Protein 1QJ8 (pdb70)

B-factor: mean 44.27, std 19.16, range [16.82, 139.92]

Solvent-accessible surface area: 8512 Å² total; per-residue (Å²): 68,31,25,2,50,3,21,24,99,0,36,0,53,10,110,62,209,58,91,97,12,29,21,84,1,63,3,123,5,113,10,89,109,124,41,69,104,12,96,2,23,6,63,0,39,0,58,76,57,175,95,45,132,77,22,46,72,51,58,24,27,3,72,0,97,5,55,16,83,0,107,33,90,57,126,145,8,0,78,11,29,10,89,20,76,0,49,16,75,82,41,37,22,100,149,102,110,138,142,82,79,82,67,62,148,15,122,0,110,11,59,12,74,1,59,6,77,140,146,83,40,0,59,0,97,14,117,4,34,0,149,13,186,89,44,26,10,9,0,114,4,38,6,92,12,144,42,154

Radius of gyration: 17.56 Å; Cα contacts (8 Å, |Δi|>4): 455; chains: 1; bounding box: 35×24×59 Å

Foldseek 3Di:
DKKWKKKFKKWKDKPDPPDIWIDMKIKIWDDDPPFQKTKMKMWTKTKDKDADPQRKIKIKMKIDTWMFMKGHPDQFKIKTKIKDKMKMWIWIARPPGRIDIDMFMWIKMKMWMWTCPDNFKIWIWMKMWTQGPHMIMIMTHIIMTTMD

Secondary structure (DSSP, 8-state):
-EEEEEEEEEEEEETTTEEEEEEEEEEEEEE-TT-SEEEEEEEEEEEEEEE-TTS-EEEEEEEEEEEEEEEEEETTEEEEEEEEEEEEEEEEEETTTEEEEEEEEEEEEEEEEEE-SSTTEEEEEEEEEEEETTEEEEEEEEEEEEE-

Sequence (148 aa):
ATSTVTGGYAQSDAQGQMNKMGGFNLKYRYEEDNSPLGVIGSFTYTEKSRTASSGDYNKNQYYGITAGPAYRINDWASIYGVVGVGYGKFQTTEYPTYKNDTSDYGFSYGAGLQFNPMENVALDFSYEQSRIRSVDVGTWIAGVGYRF

Nearest PDB structures (foldseek):
  1qj9-assembly1_A  TM=9.992E-01  e=1.313E-27  Esch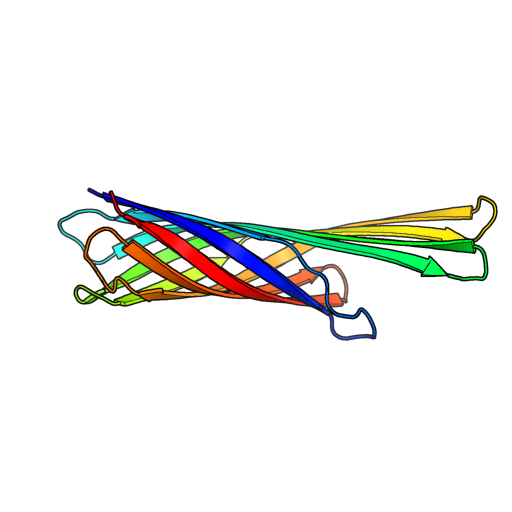erichia coli
  3qrc-assembly1_A  TM=9.437E-01  e=7.364E-17  Yersinia pestis
  3qrc-assembly2_B  TM=9.379E-01  e=1.549E-16  Yersinia pestis
  1bxw-assembly1_A  TM=6.746E-01  e=3.856E-08  Escherichia coli BL21(DE3)
  1p4t-assembly1_A  TM=6.373E-01  e=2.347E-07  Neisseria meningitidis

Structure (mmCIF, N/CA/C/O backbone):
data_1QJ8
#
_entry.id   1QJ8
#
_cell.length_a   82.400
_cell.length_b   82.400
_cell.length_c   206.300
_cell.angle_alpha   90.00
_cell.angle_beta   90.00
_cell.angle_gamma   120.00
#
_symmetry.space_group_name_H-M   'H 3 2'
#
loop_
_entity.id
_entity.type
_entity.pdbx_description
1 polymer 'OUTER MEMBRANE PROTEIN X'
2 non-polymer (HYDROXYETHYLOXY)TRI(ETHYLOXY)OCTANE
3 non-polymer 'PLATINUM(II) DI-CHLORIDE'
4 water water
#
loop_
_atom_site.group_PDB
_atom_site.id
_atom_site.type_symbol
_atom_site.label_atom_id
_atom_site.label_alt_id
_atom_site.label_comp_id
_atom_site.label_asym_id
_atom_site.label_entity_id
_atom_site.label_seq_id
_atom_site.pdbx_PDB_ins_code
_atom_site.Cartn_x
_atom_site.Cartn_y
_atom_site.Cartn_z
_atom_site.occupancy
_atom_site.B_iso_or_equiv
_atom_site.auth_seq_id
_atom_site.auth_comp_id
_atom_site.auth_asym_id
_atom_site.auth_atom_id
_atom_site.pdbx_PDB_model_num
ATOM 1 N N . ALA A 1 1 ? 38.169 18.536 27.464 1.00 32.50 1 ALA A N 1
ATOM 2 C CA . ALA A 1 1 ? 39.067 18.593 28.635 1.00 31.12 1 ALA A CA 1
ATOM 3 C C . ALA A 1 1 ? 38.847 17.427 29.585 1.00 35.33 1 ALA A C 1
ATOM 4 O O . ALA A 1 1 ? 37.721 16.929 29.737 1.00 31.94 1 ALA A O 1
ATOM 6 N N . THR A 1 2 ? 39.951 16.948 30.213 1.00 26.22 2 THR A N 1
ATOM 7 C CA . THR A 1 2 ? 39.863 15.823 31.132 1.00 28.91 2 THR A CA 1
ATOM 8 C C . THR A 1 2 ? 40.739 16.137 32.327 1.00 33.25 2 THR A C 1
ATOM 9 O O . THR A 1 2 ? 41.698 16.932 32.233 1.00 31.04 2 THR A O 1
ATOM 13 N N . SER A 1 3 ? 40.509 15.399 33.386 1.00 25.65 3 SER A N 1
ATOM 14 C CA . SER A 1 3 ? 41.281 15.492 34.570 1.00 29.98 3 SER A CA 1
ATOM 15 C C . SER A 1 3 ? 41.719 14.066 35.010 1.00 28.22 3 SER A C 1
ATOM 16 O O . SER A 1 3 ? 40.967 13.099 34.856 1.00 30.82 3 SER A O 1
ATOM 21 N N . THR A 1 4 ? 42.882 14.068 35.619 1.00 26.94 4 THR A N 1
ATOM 22 C CA . THR A 1 4 ? 43.398 12.803 36.161 1.00 27.88 4 THR A CA 1
ATOM 23 C C . THR A 1 4 ? 43.776 13.026 37.588 1.00 25.86 4 THR A C 1
ATOM 24 O O . THR A 1 4 ? 44.605 13.870 37.957 1.00 27.43 4 THR A O 1
ATOM 28 N N . VAL A 1 5 ? 43.131 12.206 38.427 1.00 24.31 5 VAL A N 1
ATOM 29 C CA . VAL A 1 5 ? 43.367 12.241 39.819 1.00 26.00 5 VAL A CA 1
ATOM 30 C C . VAL A 1 5 ? 44.023 10.915 40.292 1.00 28.72 5 VAL A C 1
ATOM 31 O O . VAL A 1 5 ? 43.465 9.843 40.093 1.00 30.06 5 VAL A O 1
ATOM 35 N N . THR A 1 6 ? 45.230 11.028 40.865 1.00 26.73 6 THR A N 1
ATOM 36 C CA . THR A 1 6 ? 45.930 9.784 41.284 1.00 27.74 6 THR A CA 1
ATOM 37 C C . THR A 1 6 ? 46.303 9.947 42.730 1.00 29.34 6 THR A C 1
ATOM 38 O O . THR A 1 6 ? 46.602 11.018 43.287 1.00 32.17 6 THR A O 1
ATOM 42 N N . GLY A 1 7 ? 46.541 8.787 43.382 1.00 32.10 7 GLY A N 1
ATOM 43 C CA . GLY A 1 7 ? 47.003 8.748 44.728 1.00 30.19 7 GLY A CA 1
ATOM 44 C C . GLY A 1 7 ? 47.717 7.401 45.019 1.00 29.70 7 GLY A C 1
ATOM 45 O O . GLY A 1 7 ? 47.415 6.391 44.406 1.00 27.43 7 GLY A O 1
ATOM 46 N N . GLY A 1 8 ? 48.648 7.488 45.924 1.00 34.08 8 GLY A N 1
ATOM 47 C CA . GLY A 1 8 ? 49.400 6.262 46.294 1.00 36.23 8 GLY A CA 1
ATOM 48 C C . GLY A 1 8 ? 50.382 6.544 47.388 1.00 32.35 8 GLY A C 1
ATOM 49 O O . GLY A 1 8 ? 50.528 7.550 48.082 1.00 33.37 8 GLY A O 1
ATOM 50 N N . TYR A 1 9 ? 51.147 5.469 47.664 1.00 34.82 9 TYR A N 1
ATOM 51 C CA . TYR A 1 9 ? 52.194 5.449 48.669 1.00 34.60 9 TYR A CA 1
ATOM 52 C C . TYR A 1 9 ? 53.370 6.324 48.260 1.00 34.22 9 TYR A C 1
ATOM 53 O O . TYR A 1 9 ? 53.727 6.489 47.138 1.00 31.58 9 TYR A O 1
ATOM 62 N N . ALA A 1 10 ? 53.924 7.070 49.192 1.00 30.45 10 ALA A N 1
ATOM 63 C CA . ALA A 1 10 ? 55.117 7.859 49.059 1.00 30.72 10 ALA A CA 1
ATOM 64 C C . ALA A 1 10 ? 56.119 7.424 50.131 1.00 36.97 10 ALA A C 1
ATOM 65 O O . ALA A 1 10 ? 55.661 7.113 51.265 1.00 36.49 10 ALA A O 1
ATOM 67 N N . GLN A 1 11 ? 57.394 7.438 49.813 1.00 32.37 11 GLN A N 1
ATOM 68 C CA . GLN A 1 11 ? 58.411 7.071 50.811 1.00 31.31 11 GLN A CA 1
ATOM 69 C C . GLN A 1 11 ? 59.663 7.931 50.636 1.00 34.02 11 GLN A C 1
ATOM 70 O O . GLN A 1 11 ? 60.263 8.097 49.547 1.00 32.52 11 GLN A O 1
ATOM 76 N N . SER A 1 12 ? 60.022 8.602 51.701 1.00 31.63 12 SER A N 1
ATOM 77 C CA . SER A 1 12 ? 61.094 9.543 51.796 1.00 34.83 12 SER A CA 1
ATOM 78 C C . SER A 1 12 ? 62.314 8.906 52.532 1.00 46.68 12 SER A C 1
ATOM 79 O O . SER A 1 12 ? 62.177 8.018 53.390 1.00 41.44 12 SER A O 1
ATOM 82 N N . ASP A 1 13 ? 63.432 9.493 52.102 1.00 48.86 13 ASP A N 1
ATOM 83 C CA . ASP A 1 13 ? 64.724 9.128 52.668 1.00 56.56 13 ASP A CA 1
ATOM 84 C C . ASP A 1 13 ? 65.607 10.383 52.624 1.00 56.21 13 ASP A C 1
ATOM 85 O O . ASP A 1 13 ? 65.584 11.139 51.660 1.00 50.37 13 ASP A O 1
ATOM 90 N N . ALA A 1 14 ? 66.249 10.715 53.743 1.00 59.49 14 ALA A N 1
ATOM 91 C CA . ALA A 1 14 ? 67.109 11.925 53.682 1.00 61.97 14 ALA A CA 1
ATOM 92 C C . ALA A 1 14 ? 68.574 11.513 53.763 1.00 69.34 14 ALA A C 1
ATOM 93 O O . ALA A 1 14 ? 68.874 10.474 54.381 1.00 65.13 14 ALA A O 1
ATOM 95 N N . GLN A 1 15 ? 69.482 12.297 53.161 1.00 77.31 15 GLN A N 1
ATOM 96 C CA . GLN A 1 15 ? 70.912 11.920 53.362 1.00 86.74 15 GLN A CA 1
ATOM 97 C C . GLN A 1 15 ? 71.092 12.005 54.872 1.00 90.05 15 GLN A C 1
ATOM 98 O O . GLN A 1 15 ? 70.206 12.582 55.549 1.00 94.16 15 GLN A O 1
ATOM 104 N N . GLY A 1 16 ? 72.155 11.463 55.450 1.00 92.01 16 GLY A N 1
ATOM 105 C CA . GLY A 1 16 ? 72.250 11.563 56.934 1.00 97.09 16 GLY A CA 1
ATOM 106 C C . GLY A 1 16 ? 71.277 10.492 57.463 1.00 98.70 16 GLY A C 1
ATOM 107 O O . GLY A 1 16 ? 70.197 10.290 56.886 1.00 102.11 16 GLY A O 1
ATOM 108 N N . GLN A 1 17 ? 71.634 9.762 58.509 1.00 99.50 17 GLN A N 1
ATOM 109 C CA . GLN A 1 17 ? 70.788 8.692 59.014 1.00 96.91 17 GLN A CA 1
ATOM 110 C C . GLN A 1 17 ? 69.398 9.098 59.494 1.00 96.11 17 GLN A C 1
ATOM 111 O O . GLN A 1 17 ? 69.132 9.322 60.667 1.00 98.45 17 GLN A O 1
ATOM 117 N N . MET A 1 18 ? 68.467 9.161 58.570 1.00 92.10 18 MET A N 1
ATOM 118 C CA . MET A 1 18 ? 67.053 9.496 58.792 1.00 85.67 18 MET A CA 1
ATOM 119 C C . MET A 1 18 ? 66.291 8.484 57.926 1.00 87.78 18 MET A C 1
ATOM 120 O O . MET A 1 18 ? 66.010 8.711 56.750 1.00 91.49 18 MET A O 1
ATOM 125 N N . ASN A 1 19 ? 66.181 7.263 58.484 1.00 86.11 19 ASN A N 1
ATOM 126 C CA . ASN A 1 19 ? 65.649 6.138 57.717 1.00 81.10 19 ASN A CA 1
ATOM 127 C C . ASN A 1 19 ? 64.367 6.460 56.965 1.00 73.59 19 ASN A C 1
ATOM 128 O O . ASN A 1 19 ? 63.750 7.524 57.041 1.00 77.69 19 ASN A O 1
ATOM 133 N N . LYS A 1 20 ? 63.914 5.500 56.182 1.00 65.78 20 LYS A N 1
ATOM 134 C CA . LYS A 1 20 ? 62.709 5.543 55.382 1.00 58.80 20 LYS A CA 1
ATOM 135 C C . LYS A 1 20 ? 61.567 6.126 56.226 1.00 58.75 20 LYS A C 1
ATOM 136 O O . LYS A 1 20 ? 61.477 5.897 57.423 1.00 54.92 20 LYS A O 1
ATOM 142 N N . MET A 1 21 ? 60.729 6.882 55.571 1.00 49.30 21 MET A N 1
ATOM 143 C CA . MET A 1 21 ? 59.571 7.577 56.152 1.00 41.74 21 MET A CA 1
ATOM 144 C C . MET A 1 21 ? 58.420 7.518 55.170 1.00 44.13 21 MET A C 1
ATOM 145 O O . MET A 1 21 ? 58.526 7.963 54.032 1.00 42.07 21 MET A O 1
ATOM 150 N N . GLY A 1 22 ? 57.355 6.838 55.569 1.00 38.61 22 GLY A N 1
ATOM 151 C CA . GLY A 1 22 ? 56.231 6.539 54.712 1.00 38.42 22 GLY A CA 1
ATOM 152 C C . GLY A 1 22 ? 55.118 7.556 54.729 1.00 41.86 22 GLY A C 1
ATOM 153 O O . GLY A 1 22 ? 54.907 8.298 55.692 1.00 36.23 22 GLY A O 1
ATOM 154 N N . GLY A 1 23 ? 54.365 7.581 53.624 1.00 35.13 23 GLY A N 1
ATOM 155 C CA . GLY A 1 23 ? 53.273 8.551 53.548 1.00 36.82 23 GLY A CA 1
ATOM 156 C C . GLY A 1 23 ? 52.411 8.283 52.318 1.00 34.95 23 GLY A C 1
ATOM 157 O O . GLY A 1 23 ? 52.208 7.141 51.913 1.00 34.01 23 GLY A O 1
ATOM 158 N N . PHE A 1 24 ? 52.049 9.441 51.684 1.00 33.60 24 PHE A N 1
ATOM 159 C CA . PHE A 1 24 ? 51.181 9.319 50.566 1.00 30.81 24 PHE A CA 1
ATOM 160 C C . PHE A 1 24 ? 51.442 10.558 49.643 1.00 26.94 24 PHE A C 1
ATOM 161 O O . PHE A 1 24 ? 52.109 11.515 50.001 1.00 28.87 24 PHE A O 1
ATOM 169 N N . ASN A 1 25 ? 50.908 10.460 48.470 1.00 26.44 25 ASN A N 1
ATOM 170 C CA . ASN A 1 25 ? 50.992 11.529 47.490 1.00 30.37 25 ASN A CA 1
ATOM 171 C C . ASN A 1 25 ? 49.647 11.570 46.777 1.00 28.06 25 ASN A C 1
ATOM 172 O O . ASN A 1 25 ? 48.968 10.525 46.547 1.00 30.94 25 ASN A O 1
ATOM 177 N N . LEU A 1 26 ? 49.187 12.729 46.341 1.00 30.17 26 LEU A N 1
ATOM 178 C CA . LEU A 1 26 ? 47.977 12.910 45.525 1.00 27.64 26 LEU A CA 1
ATOM 179 C C . LEU A 1 26 ? 48.391 13.872 44.356 1.00 25.46 26 LEU A C 1
ATOM 180 O O . LEU A 1 26 ? 49.114 14.846 44.739 1.00 26.09 26 LEU A O 1
ATOM 185 N N . LYS A 1 27 ? 47.949 13.663 43.211 1.00 25.95 27 LYS A N 1
ATOM 186 C CA . LYS A 1 27 ? 48.202 14.584 42.113 1.00 28.27 27 LYS A CA 1
ATOM 187 C C . LYS A 1 27 ? 46.856 14.769 41.426 1.00 23.64 27 LYS A C 1
ATOM 188 O O . LYS A 1 27 ? 45.984 13.898 41.261 1.00 26.65 27 LYS A O 1
ATOM 194 N N . TYR A 1 28 ? 46.698 16.014 40.969 1.00 25.26 28 TYR A N 1
ATOM 195 C CA . TYR A 1 28 ? 45.574 16.432 40.120 1.00 23.61 28 TYR A CA 1
ATOM 196 C C . TYR A 1 28 ? 46.170 17.027 38.865 1.00 23.77 28 TYR A C 1
ATOM 197 O O . TYR A 1 28 ? 46.921 18.014 38.848 1.00 26.91 28 TYR A O 1
ATOM 214 N N . ARG A 1 29 ? 45.787 16.375 37.750 1.00 21.48 29 ARG A N 1
ATOM 215 C CA . ARG A 1 29 ? 46.312 16.788 36.452 1.00 21.89 29 ARG A CA 1
ATOM 216 C C . ARG A 1 29 ? 45.112 17.239 35.635 1.00 26.38 29 ARG A C 1
ATOM 217 O O . ARG A 1 29 ? 44.015 16.624 35.623 1.00 30.12 29 ARG A O 1
ATOM 225 N N . TYR A 1 30 ? 45.335 18.206 34.775 1.00 26.28 30 TYR A N 1
ATOM 226 C CA . TYR A 1 30 ? 44.361 18.696 33.815 1.00 27.37 30 TYR A CA 1
ATOM 227 C C . TYR A 1 30 ? 44.903 18.731 32.393 1.00 28.47 30 TYR A C 1
ATOM 228 O O . TYR A 1 30 ? 46.042 19.097 32.215 1.00 26.93 30 TYR A O 1
ATOM 237 N N . GLU A 1 31 ? 44.067 18.282 31.450 1.00 23.48 31 GLU A N 1
ATOM 238 C CA . GLU A 1 31 ? 44.485 18.301 30.072 1.00 22.46 31 GLU A CA 1
ATOM 239 C C . GLU A 1 31 ? 43.396 18.925 29.226 1.00 27.40 31 GLU A C 1
ATOM 240 O O . GLU A 1 31 ? 42.179 18.823 29.590 1.00 29.33 31 GLU A O 1
ATOM 246 N N . GLU A 1 32 ? 43.746 19.465 28.092 1.00 27.09 32 GLU A N 1
ATOM 247 C CA . GLU A 1 32 ? 42.768 19.935 27.142 1.00 32.01 32 GLU A CA 1
ATOM 248 C C . GLU A 1 32 ? 42.680 18.814 26.096 1.00 37.64 32 GLU A C 1
ATOM 249 O O . GLU A 1 32 ? 43.683 18.078 25.947 1.00 29.40 32 GLU A O 1
ATOM 255 N N . ASP A 1 33 ? 41.560 18.697 25.381 1.00 33.72 33 ASP A N 1
ATOM 256 C CA . ASP A 1 33 ? 41.443 17.607 24.397 1.00 34.63 33 ASP A CA 1
ATOM 257 C C . ASP A 1 33 ? 42.293 17.825 23.184 1.00 38.70 33 ASP A C 1
ATOM 258 O O . ASP A 1 33 ? 42.627 16.875 22.495 1.00 38.94 33 ASP A O 1
ATOM 263 N N . ASN A 1 34 ? 42.583 19.140 22.920 1.00 37.47 34 ASN A N 1
ATOM 264 C CA . ASN A 1 34 ? 43.387 19.452 21.781 1.00 36.46 34 ASN A CA 1
ATOM 265 C C . ASN A 1 34 ? 44.709 20.144 21.983 1.00 39.31 34 ASN A C 1
ATOM 266 O O . ASN A 1 34 ? 45.095 21.029 21.210 1.00 40.14 34 ASN A O 1
ATOM 271 N N . SER A 1 35 ? 45.482 19.707 22.970 1.00 31.88 35 SER A N 1
ATOM 272 C CA . SER A 1 35 ? 46.894 20.123 23.086 1.00 31.91 35 SER A CA 1
ATOM 273 C C . SER A 1 35 ? 47.568 19.036 23.943 1.00 28.78 35 SER A C 1
ATOM 274 O O . SER A 1 35 ? 46.881 18.575 24.865 1.00 27.47 35 SER A O 1
ATOM 277 N N . PRO A 1 36 ? 48.826 18.710 23.723 1.00 29.76 36 PRO A N 1
ATOM 278 C CA . PRO A 1 36 ? 49.543 17.716 24.520 1.00 31.11 36 PRO A CA 1
ATOM 279 C C . PRO A 1 36 ? 50.002 18.342 25.817 1.00 30.70 36 PRO A C 1
ATOM 280 O O . PRO A 1 36 ? 50.517 17.653 26.720 1.00 27.64 36 PRO A O 1
ATOM 284 N N . LEU A 1 37 ? 49.922 19.689 25.955 1.00 25.68 37 LEU A N 1
ATOM 285 C CA . LEU A 1 37 ? 50.429 20.355 27.133 1.00 24.92 37 LEU A CA 1
ATOM 286 C C . LEU A 1 37 ? 49.313 20.656 28.163 1.00 29.13 37 LEU A C 1
ATOM 287 O O . LEU A 1 37 ? 48.257 21.184 27.825 1.00 25.77 37 LEU A O 1
ATOM 292 N N . GLY A 1 38 ? 49.589 20.272 29.394 1.00 26.74 38 GLY A N 1
ATOM 293 C CA . GLY A 1 38 ? 48.643 20.493 30.464 1.00 24.60 38 GLY A CA 1
ATOM 294 C C . GLY A 1 38 ? 49.408 20.819 31.719 1.00 23.92 38 GLY A C 1
ATOM 295 O O . GLY A 1 38 ? 50.581 21.200 31.706 1.00 24.26 38 GLY A O 1
ATOM 296 N N . VAL A 1 39 ? 48.682 20.682 32.796 1.00 22.50 39 VAL A N 1
ATOM 297 C CA . VAL A 1 39 ? 49.262 21.037 34.122 1.00 23.06 39 VAL A CA 1
ATOM 298 C C . VAL A 1 39 ? 48.998 19.998 35.187 1.00 23.32 39 VAL A C 1
ATOM 299 O O . VAL A 1 39 ? 48.011 19.228 35.054 1.00 24.21 39 VAL A O 1
ATOM 306 N N . ILE A 1 40 ? 49.886 19.969 36.131 1.00 24.64 40 ILE A N 1
ATOM 307 C CA . ILE A 1 40 ? 49.707 18.950 37.180 1.00 25.91 40 ILE A CA 1
ATOM 308 C C . ILE A 1 40 ? 50.142 19.550 38.487 1.00 26.44 40 ILE A C 1
ATOM 309 O O . ILE A 1 40 ? 51.128 20.283 38.623 1.00 26.65 40 ILE A O 1
ATOM 314 N N . GLY A 1 41 ? 49.345 19.302 39.515 1.00 25.90 41 GLY A N 1
ATOM 315 C CA . GLY A 1 41 ? 49.689 19.746 40.866 1.00 25.94 41 GLY A CA 1
ATOM 316 C C . GLY A 1 41 ? 49.828 18.520 41.788 1.00 26.77 41 GLY A C 1
ATOM 317 O O . GLY A 1 41 ? 49.206 17.474 41.539 1.00 26.58 41 GLY A O 1
ATOM 318 N N . SER A 1 42 ? 50.696 18.661 42.774 1.00 26.04 42 SER A N 1
ATOM 319 C CA . SER A 1 42 ? 51.088 17.515 43.584 1.00 25.53 42 SER A CA 1
ATOM 320 C C . SER A 1 42 ? 51.211 17.885 45.077 1.00 26.87 42 SER A C 1
ATOM 321 O O . SER A 1 42 ? 51.764 18.932 45.405 1.00 26.61 42 SER A O 1
ATOM 324 N N . PHE A 1 43 ? 50.618 16.989 45.850 1.00 26.07 43 PHE A N 1
ATOM 325 C CA . PHE A 1 43 ? 50.688 17.084 47.309 1.00 28.56 43 PHE A CA 1
ATOM 326 C C . PHE A 1 43 ? 51.306 15.819 47.899 1.00 25.79 43 PHE A C 1
ATOM 327 O O . PHE A 1 43 ? 50.784 14.713 47.682 1.00 28.31 43 PHE A O 1
ATOM 335 N N . THR A 1 44 ? 52.404 16.019 48.637 1.00 27.57 44 THR A N 1
ATOM 336 C CA . THR A 1 44 ? 53.107 14.914 49.271 1.00 24.90 44 THR A CA 1
ATOM 337 C C . THR A 1 44 ? 53.246 15.129 50.800 1.00 27.08 44 THR A C 1
ATOM 338 O O . THR A 1 44 ? 53.550 16.237 51.210 1.00 31.67 44 THR A O 1
ATOM 342 N N . TYR A 1 45 ? 53.083 14.041 51.477 1.00 29.04 45 TYR A N 1
ATOM 343 C CA . TYR A 1 45 ? 53.226 14.061 52.971 1.00 30.22 45 TYR A CA 1
ATOM 344 C C . TYR A 1 45 ? 53.819 12.730 53.415 1.00 28.13 45 TYR A C 1
ATOM 345 O O . TYR A 1 45 ? 53.343 11.638 53.093 1.00 29.71 45 TYR A O 1
ATOM 354 N N . THR A 1 46 ? 54.917 12.834 54.166 1.00 29.72 46 THR A N 1
ATOM 355 C CA . THR A 1 46 ? 55.514 11.679 54.784 1.00 32.33 46 THR A CA 1
ATOM 356 C C . THR A 1 46 ? 55.814 12.011 56.295 1.00 30.61 46 THR A C 1
ATOM 357 O O . THR A 1 46 ? 55.977 13.178 56.659 1.00 35.62 46 THR A O 1
ATOM 361 N N . GLU A 1 47 ? 55.944 10.913 57.017 1.00 38.66 47 GLU A N 1
ATOM 362 C CA . GLU A 1 47 ? 56.269 11.105 58.447 1.00 42.39 47 GLU A CA 1
ATOM 363 C C . GLU A 1 47 ? 56.833 9.818 59.031 1.00 44.47 47 GLU A C 1
ATOM 364 O O . GLU A 1 47 ? 56.681 8.707 58.499 1.00 45.44 47 GLU A O 1
ATOM 370 N N . LYS A 1 48 ? 57.539 9.999 60.145 1.00 41.16 48 LYS A N 1
ATOM 371 C CA . LYS A 1 48 ? 58.040 8.814 60.841 1.00 38.48 48 LYS A CA 1
ATOM 372 C C . LYS A 1 48 ? 58.186 9.236 62.339 1.00 39.26 48 LYS A C 1
ATOM 373 O O . LYS A 1 48 ? 58.719 10.320 62.573 1.00 35.53 48 LYS A O 1
ATOM 379 N N . SER A 1 49 ? 57.820 8.326 63.190 1.00 41.83 49 SER A N 1
ATOM 380 C CA . SER A 1 49 ? 58.029 8.691 64.622 1.00 47.48 49 SER A CA 1
ATOM 381 C C . SER A 1 49 ? 58.739 7.501 65.257 1.00 53.40 49 SER A C 1
ATOM 382 O O . SER A 1 49 ? 58.601 6.367 64.784 1.00 46.73 49 SER A O 1
ATOM 385 N N . ARG A 1 50 ? 59.532 7.799 66.280 1.00 63.77 50 ARG A N 1
ATOM 386 C CA . ARG A 1 50 ? 60.346 6.747 66.904 1.00 71.78 50 ARG A CA 1
ATOM 387 C C . ARG A 1 50 ? 60.495 6.999 68.385 1.00 71.35 50 ARG A C 1
ATOM 388 O O . ARG A 1 50 ? 60.857 8.113 68.787 1.00 61.57 50 ARG A O 1
ATOM 396 N N . THR A 1 51 ? 60.214 5.979 69.207 1.00 72.07 51 THR A N 1
ATOM 397 C CA . THR A 1 51 ? 60.403 6.147 70.658 1.00 71.82 51 THR A CA 1
ATOM 398 C C . THR A 1 51 ? 61.472 5.139 71.117 1.00 72.06 51 THR A C 1
ATOM 399 O O . THR A 1 51 ? 61.232 3.937 70.942 1.00 71.55 51 THR A O 1
ATOM 403 N N . ALA A 1 52 ? 62.585 5.608 71.655 1.00 74.33 52 ALA A N 1
ATOM 404 C CA . ALA A 1 52 ? 63.671 4.764 72.138 1.00 78.07 52 ALA A CA 1
ATOM 405 C C . ALA A 1 52 ? 63.387 4.163 73.507 1.00 78.99 52 ALA A C 1
ATOM 406 O O . ALA A 1 52 ? 62.451 4.580 74.208 1.00 80.07 52 ALA A O 1
ATOM 408 N N . SER A 1 53 ? 64.212 3.180 73.901 1.00 77.79 53 SER A N 1
ATOM 409 C CA . SER A 1 53 ? 64.071 2.517 75.198 1.00 79.73 53 SER A CA 1
ATOM 410 C C . SER A 1 53 ? 64.383 3.499 76.320 1.00 77.68 53 SER A C 1
ATOM 411 O O . SER A 1 53 ? 63.692 3.548 77.334 1.00 75.40 53 SER A O 1
ATOM 414 N N . SER A 1 54 ? 65.280 4.453 76.025 1.00 79.10 54 SER A N 1
ATOM 415 C CA . SER A 1 54 ? 65.605 5.575 76.875 1.00 79.62 54 SER A CA 1
ATOM 416 C C . SER A 1 54 ? 64.398 6.497 77.109 1.00 78.02 54 SER A C 1
ATOM 417 O O . SER A 1 54 ? 64.444 7.309 78.043 1.00 81.04 54 SER A O 1
ATOM 420 N N . GLY A 1 55 ? 63.329 6.440 76.319 1.00 71.31 55 GLY A N 1
ATOM 421 C CA . GLY A 1 55 ? 62.156 7.297 76.511 1.00 67.59 55 GLY A CA 1
ATOM 422 C C . GLY A 1 55 ? 62.128 8.449 75.499 1.00 63.18 55 GLY A C 1
ATOM 423 O O . GLY A 1 55 ? 61.090 9.093 75.289 1.0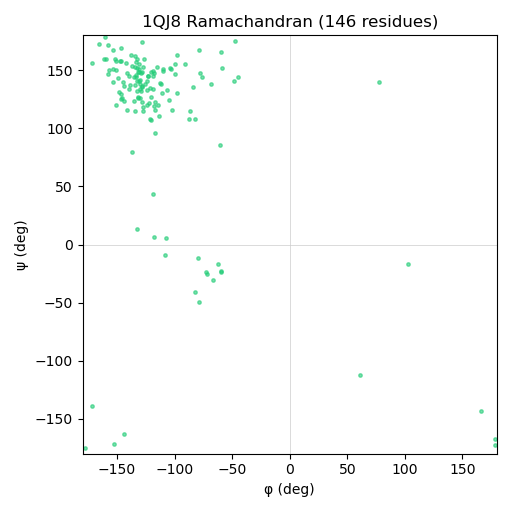0 58.64 55 GLY A O 1
ATOM 424 N N . ASP A 1 56 ? 63.283 8.688 74.881 1.00 60.90 56 ASP A N 1
ATOM 425 C CA . ASP A 1 56 ? 63.407 9.727 73.869 1.00 63.71 56 ASP A CA 1
ATOM 426 C C . ASP A 1 56 ? 62.421 9.420 72.741 1.00 63.16 56 ASP A C 1
ATOM 427 O O . ASP A 1 56 ? 61.947 8.277 72.574 1.00 56.63 56 ASP A O 1
ATOM 432 N N . TYR A 1 57 ? 61.990 10.491 72.082 1.00 58.93 57 TYR A N 1
ATOM 433 C CA . TYR A 1 57 ? 60.974 10.408 71.039 1.00 56.10 57 TYR A CA 1
ATOM 434 C C . TYR A 1 57 ? 61.296 11.433 69.963 1.00 54.53 57 TYR A C 1
ATOM 435 O O . TYR A 1 57 ? 61.870 12.504 70.224 1.00 53.18 57 TYR A O 1
ATOM 444 N N . ASN A 1 58 ? 61.084 10.987 68.735 1.00 47.97 58 ASN A N 1
ATOM 445 C CA . ASN A 1 58 ? 61.346 11.811 67.574 1.00 48.87 58 ASN A CA 1
ATOM 446 C C . ASN A 1 58 ? 60.134 11.676 66.642 1.00 41.95 58 ASN A C 1
ATOM 447 O O . ASN A 1 58 ? 59.402 10.681 66.678 1.00 43.32 58 ASN A O 1
ATOM 452 N N . LYS A 1 59 ? 59.838 12.768 65.957 1.00 44.30 59 LYS A N 1
ATOM 453 C CA . LYS A 1 59 ? 58.757 12.774 64.956 1.00 45.39 59 LYS A CA 1
ATOM 454 C C . LYS A 1 59 ? 59.207 13.736 63.855 1.00 50.11 59 LYS A C 1
ATOM 455 O O . LYS A 1 59 ? 59.562 14.884 64.172 1.00 42.43 59 LYS A O 1
ATOM 461 N N . ASN A 1 60 ? 59.226 13.230 62.617 1.00 46.95 60 ASN A N 1
ATOM 462 C CA . ASN A 1 60 ? 59.595 13.983 61.444 1.00 47.69 60 ASN A CA 1
ATOM 463 C C . ASN A 1 60 ? 58.420 13.964 60.451 1.00 37.32 60 ASN A C 1
ATOM 464 O O . ASN A 1 60 ? 57.728 12.947 60.331 1.00 38.07 60 ASN A O 1
ATOM 469 N N . GLN A 1 61 ? 58.130 15.116 59.918 1.00 37.10 61 GLN A N 1
ATOM 470 C CA . GLN A 1 61 ? 57.025 15.257 58.960 1.00 40.29 61 GLN A CA 1
ATOM 471 C C . GLN A 1 61 ? 57.611 16.018 57.768 1.00 38.61 61 GLN A C 1
ATOM 472 O O . GLN A 1 61 ? 58.316 17.013 57.969 1.00 36.67 61 GLN A O 1
ATOM 478 N N . TYR A 1 62 ? 57.220 15.543 56.580 1.00 39.33 62 TYR A N 1
ATOM 479 C CA . TYR A 1 62 ? 57.650 16.214 55.357 1.00 36.72 62 TYR A CA 1
ATOM 480 C C . TYR A 1 62 ? 56.412 16.476 54.492 1.00 29.81 62 TYR A C 1
ATOM 481 O O . TYR A 1 62 ? 55.533 15.638 54.358 1.00 29.96 62 TYR A O 1
ATOM 490 N N . TYR A 1 63 ? 56.306 17.714 53.995 1.00 30.19 63 TYR A N 1
ATOM 491 C CA . TYR A 1 63 ? 55.215 18.113 53.146 1.00 34.34 63 TYR A CA 1
ATOM 492 C C . TYR A 1 63 ? 55.819 18.653 51.825 1.00 34.91 63 TYR A C 1
ATOM 493 O O . TYR A 1 63 ? 56.602 19.586 51.943 1.00 35.75 63 TYR A O 1
ATOM 502 N N . GLY A 1 64 ? 55.269 18.208 50.696 1.00 37.09 64 GLY A N 1
ATOM 503 C CA . GLY A 1 64 ? 55.751 18.849 49.451 1.00 31.35 64 GLY A CA 1
ATOM 504 C C . GLY A 1 64 ? 54.565 19.311 48.588 1.00 31.97 64 GLY A C 1
ATOM 505 O O . GLY A 1 64 ? 53.648 18.514 48.325 1.00 31.34 64 GLY A O 1
ATOM 506 N N . ILE A 1 65 ? 54.520 20.569 48.186 1.00 27.62 65 ILE A N 1
ATOM 507 C CA . ILE A 1 65 ? 53.488 21.168 47.358 1.00 26.40 65 ILE A CA 1
ATOM 508 C C . ILE A 1 65 ? 54.137 21.706 46.097 1.00 26.71 65 ILE A C 1
ATOM 509 O O . ILE A 1 65 ? 55.011 22.641 46.132 1.00 28.67 65 ILE A O 1
ATOM 518 N N . THR A 1 66 ? 53.870 20.982 45.011 1.00 28.11 66 THR A N 1
ATOM 519 C CA . THR A 1 66 ? 54.526 21.302 43.761 1.00 28.04 66 THR A CA 1
ATOM 520 C C . THR A 1 66 ? 53.563 21.323 42.606 1.00 25.18 66 THR A C 1
ATOM 521 O O . THR A 1 66 ? 52.420 20.789 42.706 1.00 25.91 66 THR A O 1
ATOM 525 N N . ALA A 1 67 ? 53.978 21.943 41.529 1.00 23.55 67 ALA A N 1
ATOM 526 C CA . ALA A 1 67 ? 53.184 21.968 40.327 1.00 23.74 67 ALA A CA 1
ATOM 527 C C . ALA A 1 67 ? 54.050 22.293 39.123 1.00 22.21 67 ALA A C 1
ATOM 528 O O . ALA A 1 67 ? 55.128 22.901 39.266 1.00 23.05 67 ALA A O 1
ATOM 530 N N . GLY A 1 68 ? 53.550 21.947 37.942 1.00 26.59 68 GLY A N 1
ATOM 531 C CA . GLY A 1 68 ? 54.378 22.183 36.749 1.00 23.99 68 GLY A CA 1
ATOM 532 C C . GLY A 1 68 ? 53.657 21.683 35.518 1.00 27.80 68 GLY A C 1
ATOM 533 O O . GLY A 1 68 ? 52.503 21.202 35.580 1.00 25.31 68 GLY A O 1
ATOM 534 N N . PRO A 1 69 ? 54.377 21.695 34.390 1.00 24.81 69 PRO A N 1
ATOM 535 C CA . PRO A 1 69 ? 53.818 21.308 33.123 1.00 25.70 69 PRO A CA 1
ATOM 536 C C . PRO A 1 69 ? 53.725 19.761 32.968 1.00 23.80 69 PRO A C 1
ATOM 537 O O . PRO A 1 69 ? 54.637 19.133 33.504 1.00 24.39 69 PRO A O 1
ATOM 541 N N . ALA A 1 70 ? 52.744 19.280 32.267 1.00 24.66 70 ALA A N 1
ATOM 542 C CA . ALA A 1 70 ? 52.661 17.809 31.984 1.00 26.25 70 ALA A CA 1
ATOM 543 C C . ALA A 1 70 ? 52.483 17.714 30.477 1.00 29.83 70 ALA A C 1
ATOM 544 O O . ALA A 1 70 ? 51.739 18.483 29.913 1.00 27.00 70 ALA A O 1
ATOM 546 N N . TYR A 1 71 ? 53.251 16.769 29.924 1.00 24.64 71 TYR A N 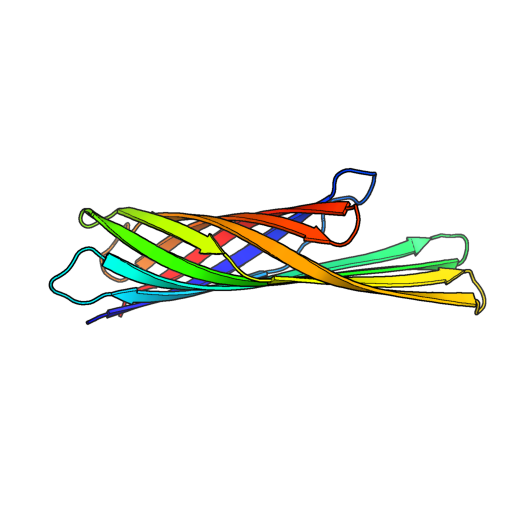1
ATOM 547 C CA . TYR A 1 71 ? 53.188 16.619 28.444 1.00 22.96 71 TYR A CA 1
ATOM 548 C C . TYR A 1 71 ? 52.735 15.197 28.101 1.00 26.99 71 TYR A C 1
ATOM 549 O O . TYR A 1 71 ? 53.445 14.271 28.503 1.00 25.68 71 TYR A O 1
ATOM 558 N N . ARG A 1 72 ? 51.706 15.128 27.283 1.00 22.73 72 ARG A N 1
ATOM 559 C CA . ARG A 1 72 ? 51.166 13.855 26.828 1.00 25.96 72 ARG A CA 1
ATOM 560 C C . ARG A 1 72 ? 51.964 13.442 25.573 1.00 32.37 72 ARG A C 1
ATOM 561 O O . ARG A 1 72 ? 51.950 14.186 24.624 1.00 28.73 72 ARG A O 1
ATOM 569 N N . ILE A 1 73 ? 52.692 12.346 25.715 1.00 28.96 73 ILE A N 1
ATOM 570 C CA . ILE A 1 73 ? 53.555 11.804 24.625 1.00 30.44 73 ILE A CA 1
ATOM 571 C C . ILE A 1 73 ? 52.694 11.057 23.637 1.00 39.17 73 ILE A C 1
ATOM 572 O O . ILE A 1 73 ? 52.785 11.242 22.399 1.00 36.13 73 ILE A O 1
ATOM 577 N N . ASN A 1 74 ? 51.841 10.155 24.107 1.00 32.58 74 ASN A N 1
ATOM 578 C CA . ASN A 1 74 ? 50.955 9.393 23.238 1.00 35.32 74 ASN A CA 1
ATOM 579 C C . ASN A 1 74 ? 49.743 9.034 24.044 1.00 35.87 74 ASN A C 1
ATOM 580 O O . ASN A 1 74 ? 49.591 9.468 25.219 1.00 29.10 74 ASN A O 1
ATOM 585 N N . ASP A 1 75 ? 48.851 8.182 23.531 1.00 31.68 75 ASP A N 1
ATOM 586 C CA . ASP A 1 75 ? 47.687 7.766 24.255 1.00 32.21 75 ASP A CA 1
ATOM 587 C C . ASP A 1 75 ? 47.919 7.064 25.570 1.00 31.76 75 ASP A C 1
ATOM 588 O O . ASP A 1 75 ? 46.958 7.038 26.366 1.00 30.45 75 ASP A O 1
ATOM 593 N N . TRP A 1 76 ? 49.090 6.433 25.789 1.00 28.97 76 TRP A N 1
ATOM 594 C CA . TRP A 1 76 ? 49.251 5.726 27.048 1.00 28.60 76 TRP A CA 1
ATOM 595 C C . TRP A 1 76 ? 50.362 6.262 27.927 1.00 24.69 76 TRP A C 1
ATOM 596 O O . TRP A 1 76 ? 50.660 5.641 28.939 1.00 31.04 76 TRP A O 1
ATOM 607 N N . ALA A 1 77 ? 51.031 7.379 27.600 1.00 25.56 77 ALA A N 1
ATOM 608 C CA . ALA A 1 77 ? 52.172 7.829 28.354 1.00 27.35 77 ALA A CA 1
ATOM 609 C C . ALA A 1 77 ? 52.254 9.385 28.311 1.00 25.07 77 ALA A C 1
ATOM 610 O O . ALA A 1 77 ? 52.019 10.061 27.313 1.00 30.55 77 ALA A O 1
ATOM 612 N N . SER A 1 78 ? 52.672 9.896 29.470 1.00 27.34 78 SER A N 1
ATOM 613 C CA . SER A 1 78 ? 52.933 11.312 29.635 1.00 25.25 78 SER A CA 1
ATOM 614 C C . SER A 1 78 ? 54.074 11.511 30.626 1.00 24.90 78 SER A C 1
ATOM 615 O O . SER A 1 78 ? 54.309 10.629 31.457 1.00 25.89 78 SER A O 1
ATOM 618 N N . ILE A 1 79 ? 54.719 12.671 30.548 1.00 22.41 79 ILE A N 1
ATOM 619 C CA . ILE A 1 79 ? 55.837 13.016 31.409 1.00 26.44 79 ILE A CA 1
ATOM 620 C C . ILE A 1 79 ? 55.534 14.376 32.046 1.00 28.22 79 ILE A C 1
ATOM 621 O O . ILE A 1 79 ? 54.913 15.261 31.429 1.00 28.07 79 ILE A O 1
ATOM 630 N N . TYR A 1 80 ? 56.081 14.650 33.239 1.00 21.78 80 TYR A N 1
ATOM 631 C CA . TYR A 1 80 ? 55.863 15.959 33.862 1.00 26.71 80 TYR A CA 1
ATOM 632 C C . TYR A 1 80 ? 57.041 16.335 34.739 1.00 27.97 80 TYR A C 1
ATOM 633 O O . TYR A 1 80 ? 57.802 15.455 35.175 1.00 25.88 80 TYR A O 1
ATOM 642 N N . GLY A 1 81 ? 57.141 17.628 34.948 1.00 24.01 81 GLY A N 1
ATOM 643 C CA . GLY A 1 81 ? 58.203 18.168 35.830 1.00 27.36 81 GLY A CA 1
ATOM 644 C C . GLY A 1 81 ? 57.472 19.128 36.776 1.00 26.84 81 GLY A C 1
ATOM 645 O O . GLY A 1 81 ? 56.524 19.806 36.278 1.00 27.44 81 GLY A O 1
ATOM 646 N N . VAL A 1 82 ? 57.828 19.154 38.009 1.00 25.79 82 VAL A N 1
ATOM 647 C CA . VAL A 1 82 ? 57.155 20.058 38.967 1.00 25.06 82 VAL A CA 1
ATOM 648 C C . VAL A 1 82 ? 58.160 20.800 39.834 1.00 29.70 82 VAL A C 1
ATOM 649 O O . VAL A 1 82 ? 59.337 20.357 40.068 1.00 25.26 82 VAL A O 1
ATOM 653 N N . VAL A 1 83 ? 57.751 21.954 40.376 1.00 24.25 83 VAL A N 1
ATOM 654 C CA . VAL A 1 83 ? 58.549 22.790 41.240 1.00 26.24 83 VAL A CA 1
ATOM 655 C C . VAL A 1 83 ? 57.604 23.364 42.338 1.00 26.52 83 VAL A C 1
ATOM 656 O O . VAL A 1 83 ? 56.381 23.476 42.134 1.00 25.24 83 VAL A O 1
ATOM 663 N N . GLY A 1 84 ? 58.177 23.727 43.440 1.00 32.50 84 GLY A N 1
ATOM 664 C CA . GLY A 1 84 ? 57.390 24.320 44.504 1.00 28.04 84 GLY A CA 1
ATOM 665 C C . GLY A 1 84 ? 58.169 24.354 45.800 1.00 29.22 84 GLY A C 1
ATOM 666 O O . GLY A 1 84 ? 59.342 24.757 45.856 1.00 27.56 84 GLY A O 1
ATOM 667 N N . VAL A 1 85 ? 57.411 24.124 46.860 1.00 31.11 85 VAL A N 1
ATOM 668 C CA . VAL A 1 85 ? 57.967 24.241 48.199 1.00 35.45 85 VAL A CA 1
ATOM 669 C C . VAL A 1 85 ? 57.877 22.954 48.993 1.00 34.91 85 VAL A C 1
ATOM 670 O O . VAL A 1 85 ? 56.901 22.195 48.928 1.00 37.63 85 VAL A O 1
ATOM 677 N N . GLY A 1 86 ? 58.850 22.745 49.861 1.00 31.80 86 GLY A N 1
ATOM 678 C CA . GLY A 1 86 ? 58.901 21.598 50.741 1.00 27.50 86 GLY A CA 1
ATOM 679 C C . GLY A 1 86 ? 58.972 22.221 52.200 1.00 35.95 86 GLY A C 1
ATOM 680 O O . GLY A 1 86 ? 59.370 23.378 52.381 1.00 33.73 86 GLY A O 1
ATOM 681 N N . TYR A 1 87 ? 58.318 21.484 53.042 1.00 34.53 87 TYR A N 1
ATOM 682 C CA . TYR A 1 87 ? 58.266 21.965 54.484 1.00 36.70 87 TYR A CA 1
ATOM 683 C C . TYR A 1 87 ? 58.664 20.816 55.368 1.00 35.64 87 TYR A C 1
ATOM 684 O O . TYR A 1 87 ? 58.117 19.729 55.193 1.00 35.02 87 TYR A O 1
ATOM 693 N N . GLY A 1 88 ? 59.569 21.069 56.356 1.00 33.46 88 GLY A N 1
ATOM 694 C CA . GLY A 1 88 ? 59.908 19.911 57.209 1.00 32.38 88 GLY A CA 1
ATOM 695 C C . GLY A 1 88 ? 59.643 20.395 58.684 1.00 41.93 88 GLY A C 1
ATOM 696 O O . GLY A 1 88 ? 59.753 21.621 58.909 1.00 36.89 88 GLY A O 1
ATOM 697 N N . LYS A 1 89 ? 59.051 19.519 59.463 1.00 41.08 89 LYS A N 1
ATOM 698 C CA . LYS A 1 89 ? 58.783 19.804 60.885 1.00 44.60 89 LYS A CA 1
ATOM 699 C C . LYS A 1 89 ? 59.376 18.630 61.673 1.00 43.29 89 LYS A C 1
ATOM 700 O O . LYS A 1 89 ? 58.991 17.459 61.498 1.00 45.32 89 LYS A O 1
ATOM 706 N N . PHE A 1 90 ? 60.406 18.953 62.477 1.00 47.04 90 PHE A N 1
ATOM 707 C CA . PHE A 1 90 ? 61.142 17.918 63.225 1.00 38.77 90 PHE A CA 1
ATOM 708 C C . PHE A 1 90 ? 60.998 18.135 64.736 1.00 43.98 90 PHE A C 1
ATOM 709 O O . PHE A 1 90 ? 61.343 19.231 65.220 1.00 39.36 90 PHE A O 1
ATOM 724 N N . GLN A 1 91 ? 60.356 17.180 65.372 1.00 44.01 91 GLN A N 1
ATOM 725 C CA . GLN A 1 91 ? 60.089 17.237 66.796 1.00 47.07 91 GLN A CA 1
ATOM 726 C C . GLN A 1 91 ? 60.940 16.290 67.610 1.00 48.70 91 GLN A C 1
ATOM 727 O O . GLN A 1 91 ? 61.122 15.082 67.251 1.00 47.06 91 GLN A O 1
ATOM 733 N N . THR A 1 92 ? 61.536 16.754 68.714 1.00 46.90 92 THR A N 1
ATOM 734 C CA . THR A 1 92 ? 62.341 15.828 69.483 1.00 47.16 92 THR A CA 1
ATOM 735 C C . THR A 1 92 ? 62.081 16.047 70.984 1.00 51.45 92 THR A C 1
ATOM 736 O O . THR A 1 92 ? 61.841 17.193 71.388 1.00 46.65 92 THR A O 1
ATOM 743 N N . THR A 1 93 ? 61.958 14.948 71.715 1.00 48.62 93 THR A N 1
ATOM 744 C CA . THR A 1 93 ? 61.778 15.096 73.149 1.00 58.16 93 THR A CA 1
ATOM 745 C C . THR A 1 93 ? 62.818 14.242 73.887 1.00 57.55 93 THR A C 1
ATOM 746 O O . THR A 1 93 ? 62.786 13.021 73.727 1.00 54.49 93 THR A O 1
ATOM 750 N N . GLU A 1 94 ? 63.677 14.888 74.674 1.00 63.83 94 GLU A N 1
ATOM 751 C CA . GLU A 1 94 ? 64.647 14.174 75.506 1.00 62.34 94 GLU A CA 1
ATOM 752 C C . GLU A 1 94 ? 63.959 13.850 76.836 1.00 62.42 94 GLU A C 1
ATOM 753 O O . GLU A 1 94 ? 63.689 14.804 77.589 1.00 59.75 94 GLU A O 1
ATOM 759 N N . TYR A 1 95 ? 63.611 12.613 77.102 1.00 58.44 95 TYR A N 1
ATOM 760 C CA . TYR A 1 95 ? 62.929 12.196 78.317 1.00 62.14 95 TYR A CA 1
ATOM 761 C C . TYR A 1 95 ? 63.627 12.787 79.546 1.00 61.06 95 TYR A C 1
ATOM 762 O O . TYR A 1 95 ? 64.863 12.897 79.599 1.00 60.35 95 TYR A O 1
ATOM 771 N N . PRO A 1 96 ? 62.855 13.212 80.530 1.00 59.04 96 PRO A N 1
ATOM 772 C CA . PRO A 1 96 ? 61.413 13.132 80.557 1.00 58.87 96 PRO A CA 1
ATOM 773 C C . PRO A 1 96 ? 60.662 14.223 79.818 1.00 60.94 96 PRO A C 1
ATOM 774 O O . PRO A 1 96 ? 59.609 13.961 79.223 1.00 65.03 96 PRO A O 1
ATOM 778 N N . THR A 1 97 ? 61.113 15.491 79.905 1.00 57.14 97 THR A N 1
ATOM 779 C CA . THR A 1 97 ? 60.317 16.562 79.296 1.00 54.83 97 THR A CA 1
ATOM 780 C C . THR A 1 97 ? 61.035 17.559 78.438 1.00 46.63 97 THR A C 1
ATOM 781 O O . THR A 1 97 ? 60.445 18.633 78.142 1.00 53.17 97 THR A O 1
ATOM 785 N N . TYR A 1 98 ? 62.275 17.357 78.014 1.00 46.79 98 TYR A N 1
ATOM 786 C CA . TYR A 1 98 ? 62.942 18.375 77.205 1.00 42.12 98 TYR A CA 1
ATOM 787 C C . TYR A 1 98 ? 62.575 18.322 75.720 1.00 51.30 98 TYR A C 1
ATOM 788 O O . TYR A 1 98 ? 63.037 17.413 75.023 1.00 53.46 98 TYR A O 1
ATOM 797 N N . LYS A 1 99 ? 61.805 19.288 75.237 1.00 48.72 99 LYS A N 1
ATOM 798 C CA . LYS A 1 99 ? 61.427 19.311 73.822 1.00 48.82 99 LYS A CA 1
ATOM 799 C C . LYS A 1 99 ? 62.218 20.319 73.028 1.00 51.03 99 LYS A C 1
ATOM 800 O O . LYS A 1 99 ? 62.518 21.406 73.528 1.00 45.16 99 LYS A O 1
ATOM 806 N N . ASN A 1 100 ? 62.423 20.048 71.722 1.00 47.75 100 ASN A N 1
ATOM 807 C CA . ASN A 1 100 ? 63.026 20.983 70.804 1.00 46.49 100 ASN A CA 1
ATOM 808 C C . ASN A 1 100 ? 62.405 20.619 69.394 1.00 48.71 100 ASN A C 1
ATOM 809 O O . ASN A 1 100 ? 62.255 19.454 69.030 1.00 47.84 100 ASN A O 1
ATOM 814 N N . ASP A 1 101 ? 61.738 21.632 68.837 1.00 49.91 101 ASP A N 1
ATOM 815 C CA . ASP A 1 101 ? 61.031 21.535 67.597 1.00 51.01 101 ASP A CA 1
ATOM 816 C C . ASP A 1 101 ? 61.692 22.377 66.518 1.00 56.55 101 ASP A C 1
ATOM 817 O O . ASP A 1 101 ? 62.217 23.498 66.692 1.00 51.48 101 ASP A O 1
ATOM 822 N N . THR A 1 102 ? 61.807 21.895 65.274 1.00 43.48 102 THR A N 1
ATOM 823 C CA . THR A 1 102 ? 62.405 22.841 64.314 1.00 49.32 102 THR A CA 1
ATOM 824 C C . THR A 1 102 ? 61.555 22.634 63.028 1.00 47.82 102 THR A C 1
ATOM 825 O O . THR A 1 102 ? 60.823 21.626 62.951 1.00 40.09 102 THR A O 1
ATOM 829 N N . SER A 1 103 ? 61.359 23.721 62.317 1.00 47.44 103 SER A N 1
ATOM 830 C CA . SER A 1 103 ? 60.582 23.641 61.076 1.00 45.59 103 SER A CA 1
ATOM 831 C C . SER A 1 103 ? 61.095 24.728 60.156 1.00 43.07 103 SER A C 1
ATOM 832 O O . SER A 1 103 ? 61.782 25.674 60.591 1.00 41.31 103 SER A O 1
ATOM 835 N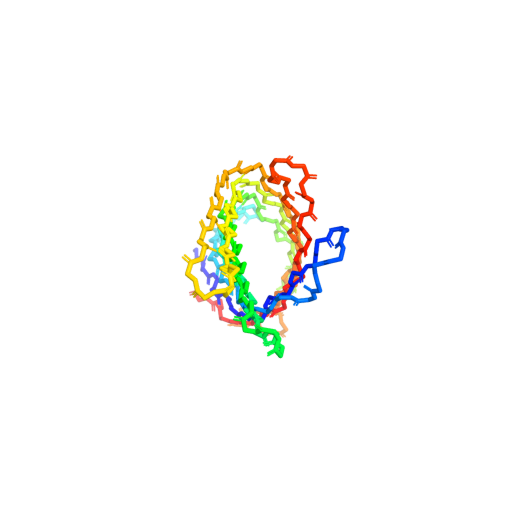 N . ASP A 1 104 ? 60.992 24.419 58.789 1.00 36.50 104 ASP A N 1
ATOM 836 C CA . ASP A 1 104 ? 61.479 25.458 57.933 1.00 34.26 104 ASP A CA 1
ATOM 837 C C . ASP A 1 104 ? 61.031 24.957 56.444 1.00 30.67 104 ASP A C 1
ATOM 838 O O . ASP A 1 104 ? 60.507 23.827 56.454 1.00 35.85 104 ASP A O 1
ATOM 843 N N . TYR A 1 105 ? 60.942 25.919 55.629 1.00 35.50 105 TYR A N 1
ATOM 844 C CA . TYR A 1 105 ? 60.544 25.634 54.244 1.00 34.21 105 TYR A CA 1
ATOM 845 C C . TYR A 1 105 ? 61.808 25.564 53.403 1.00 38.65 105 TYR A C 1
ATOM 846 O O . TYR A 1 105 ? 62.850 26.196 53.655 1.00 37.85 105 TYR A O 1
ATOM 855 N N . GLY A 1 106 ? 61.606 24.959 52.205 1.00 33.60 106 GLY A N 1
ATOM 856 C CA . GLY A 1 106 ? 62.814 24.872 51.301 1.00 33.69 106 GLY A CA 1
ATOM 857 C C . GLY A 1 106 ? 62.229 24.694 49.873 1.00 34.67 106 GLY A C 1
ATOM 858 O O . GLY A 1 106 ? 61.002 24.603 49.695 1.00 32.22 106 GLY A O 1
ATOM 859 N N . PHE A 1 107 ? 63.104 24.766 48.901 1.00 34.34 107 PHE A N 1
ATOM 860 C CA . PHE A 1 107 ? 62.666 24.582 47.535 1.00 31.15 107 PHE A CA 1
ATOM 861 C C . PHE A 1 107 ? 62.422 23.075 47.271 1.00 32.11 107 PHE A C 1
ATOM 862 O O . PHE A 1 107 ? 63.197 22.218 47.707 1.00 31.27 107 PHE A O 1
ATOM 870 N N . SER A 1 108 ? 61.391 22.741 46.454 1.00 34.68 108 SER A N 1
ATOM 871 C CA . SER A 1 108 ? 61.155 21.316 46.146 1.00 28.86 108 SER A CA 1
ATOM 872 C C . SER A 1 108 ? 60.963 21.150 44.611 1.00 27.14 108 SER A C 1
ATOM 873 O O . SER A 1 108 ? 60.556 22.135 44.000 1.00 26.96 108 SER A O 1
ATOM 876 N N . TYR A 1 109 ? 61.357 20.018 44.072 1.00 27.77 109 TYR A N 1
ATOM 877 C CA . TYR A 1 109 ? 61.198 19.904 42.581 1.00 29.76 109 TYR A CA 1
ATOM 878 C C . TYR A 1 109 ? 61.016 18.427 42.304 1.00 28.15 109 TYR A C 1
ATOM 879 O O . TYR A 1 109 ? 61.287 17.618 43.169 1.00 30.45 109 TYR A O 1
ATOM 888 N N . GLY A 1 110 ? 60.441 18.060 41.138 1.00 27.97 110 GLY A N 1
ATOM 889 C CA . GLY A 1 110 ? 60.218 16.593 40.971 1.00 26.18 110 GLY A CA 1
ATOM 890 C C . GLY A 1 110 ? 59.910 16.328 39.508 1.00 22.40 110 GLY A C 1
ATOM 891 O O . GLY A 1 110 ? 59.889 17.291 38.723 1.00 23.41 110 GLY A O 1
ATOM 892 N N . ALA A 1 111 ? 59.851 15.027 39.202 1.00 24.01 111 ALA A N 1
ATOM 893 C CA . ALA A 1 111 ? 59.538 14.684 37.797 1.00 23.51 111 ALA A CA 1
ATOM 894 C C . ALA A 1 111 ? 58.900 13.334 37.807 1.00 25.87 111 ALA A C 1
ATOM 895 O O . ALA A 1 111 ? 59.110 12.556 38.776 1.00 28.31 111 ALA A O 1
ATOM 897 N N . GLY A 1 112 ? 58.025 13.075 36.816 1.00 27.25 112 GLY A N 1
ATOM 898 C CA . GLY A 1 112 ? 57.425 11.724 36.884 1.00 26.85 112 GLY A CA 1
ATOM 899 C C . GLY A 1 112 ? 56.865 11.365 35.531 1.00 27.35 112 GLY A C 1
ATOM 900 O O . GLY A 1 112 ? 57.071 12.078 34.546 1.00 25.74 112 GLY A O 1
ATOM 901 N N . LEU A 1 113 ? 56.320 10.149 35.486 1.00 29.19 113 LEU A N 1
ATOM 902 C CA . LEU A 1 113 ? 55.679 9.595 34.309 1.00 31.65 113 LEU A CA 1
ATOM 903 C C . LEU A 1 113 ? 54.283 9.087 34.733 1.00 32.19 113 LEU A C 1
ATOM 904 O O . LEU A 1 113 ? 54.171 8.496 35.811 1.00 33.98 113 LEU A O 1
ATOM 909 N N . GLN A 1 114 ? 53.328 9.139 33.841 1.00 29.10 114 GLN A N 1
ATOM 910 C CA . GLN A 1 114 ? 51.961 8.631 34.067 1.00 28.17 114 GLN A CA 1
ATOM 911 C C . GLN A 1 114 ? 51.598 7.789 32.878 1.00 24.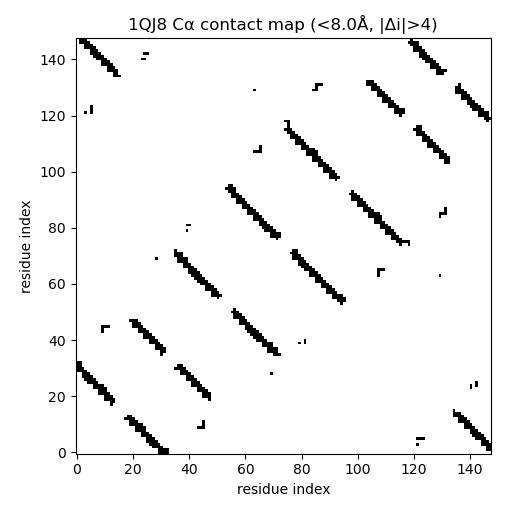99 114 GLN A C 1
ATOM 912 O O . GLN A 1 114 ? 51.696 8.276 31.741 1.00 27.65 114 GLN A O 1
ATOM 918 N N . PHE A 1 115 ? 51.181 6.533 33.186 1.00 26.39 115 PHE A N 1
ATOM 919 C CA . PHE A 1 115 ? 50.799 5.666 32.064 1.00 30.98 115 PHE A CA 1
ATOM 920 C C . PHE A 1 115 ? 49.218 5.462 32.120 1.00 28.64 115 PHE A C 1
ATOM 921 O O . PHE A 1 115 ? 48.614 5.407 33.204 1.00 28.68 115 PHE A O 1
ATOM 929 N N . ASN A 1 116 ? 48.646 5.296 30.944 1.00 26.61 116 ASN A N 1
ATOM 930 C CA . ASN A 1 116 ? 47.210 4.993 30.897 1.00 25.70 116 ASN A CA 1
ATOM 931 C C . ASN A 1 116 ? 47.074 3.575 30.248 1.00 33.33 116 ASN A C 1
ATOM 932 O O . ASN A 1 116 ? 46.999 3.460 29.029 1.00 31.10 116 ASN A O 1
ATOM 937 N N . PRO A 1 117 ? 46.974 2.546 31.056 1.00 32.68 117 PRO A N 1
ATOM 938 C CA . PRO A 1 117 ? 46.893 1.167 30.515 1.00 43.35 117 PRO A CA 1
ATOM 939 C C . PRO A 1 117 ? 45.527 0.993 29.902 1.00 44.98 117 PRO A C 1
ATOM 940 O O . PRO A 1 117 ? 45.329 0.197 28.987 1.00 48.47 117 PRO A O 1
ATOM 944 N N . MET A 1 118 ? 44.516 1.759 30.313 1.00 41.44 118 MET A N 1
ATOM 945 C CA . MET A 1 118 ? 43.146 1.816 29.762 1.00 46.06 118 MET A CA 1
ATOM 946 C C . MET A 1 118 ? 42.826 3.307 29.704 1.00 47.75 118 MET A C 1
ATOM 947 O O . MET A 1 118 ? 43.505 4.054 30.474 1.00 40.78 118 MET A O 1
ATOM 952 N N . GLU A 1 119 ? 41.967 3.847 28.859 1.00 47.94 119 GLU A N 1
ATOM 953 C CA . GLU A 1 119 ? 41.766 5.308 28.756 1.00 51.09 119 GLU A CA 1
ATOM 954 C C . GLU A 1 119 ? 41.313 6.044 29.988 1.00 48.26 119 GLU A C 1
ATOM 955 O O . GLU A 1 119 ? 41.540 7.291 30.122 1.00 41.69 119 GLU A O 1
ATOM 961 N N . ASN A 1 120 ? 40.682 5.360 30.937 1.00 37.12 120 ASN A N 1
ATOM 962 C CA . ASN A 1 120 ? 40.151 5.987 32.129 1.00 36.97 120 ASN A CA 1
ATOM 963 C C . ASN A 1 120 ? 40.959 5.651 33.366 1.00 31.58 120 ASN A C 1
ATOM 964 O O . ASN A 1 120 ? 40.552 6.031 34.475 1.00 34.95 120 ASN A O 1
ATOM 969 N N . VAL A 1 121 ? 42.082 4.948 33.251 1.00 38.15 121 VAL A N 1
ATOM 970 C CA . VAL A 1 121 ? 42.919 4.577 34.390 1.00 35.81 121 VAL A CA 1
ATOM 971 C C . VAL A 1 121 ? 44.336 5.165 34.285 1.00 32.66 121 VAL A C 1
ATOM 972 O O . VAL A 1 121 ? 44.820 5.226 33.169 1.00 31.62 121 VAL A O 1
ATOM 979 N N . ALA A 1 122 ? 44.928 5.534 35.397 1.00 31.81 1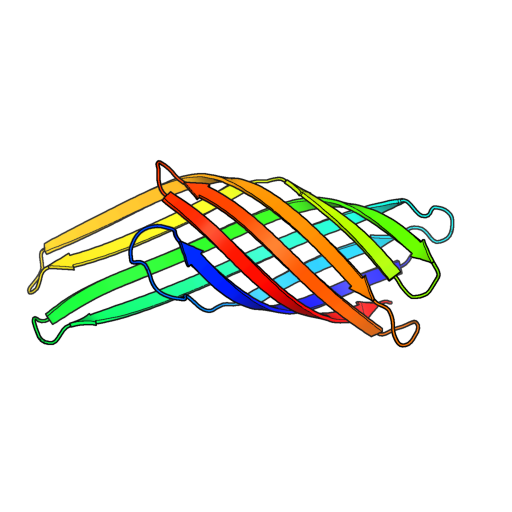22 ALA A N 1
ATOM 980 C CA . ALA A 1 122 ? 46.276 6.082 35.348 1.00 32.15 122 ALA A CA 1
ATOM 981 C C . ALA A 1 122 ? 47.173 5.368 36.365 1.00 30.72 122 ALA A C 1
ATOM 982 O O . ALA A 1 122 ? 46.759 5.080 37.454 1.00 32.61 122 ALA A O 1
ATOM 984 N N . LEU A 1 123 ? 48.421 5.138 35.971 1.00 29.45 123 LEU A N 1
ATOM 985 C CA . LEU A 1 123 ? 49.436 4.549 36.868 1.00 27.40 123 LEU A CA 1
ATOM 986 C C . LEU A 1 123 ? 50.486 5.686 36.957 1.00 27.33 123 LEU A C 1
ATOM 987 O O . LEU A 1 123 ? 50.912 6.153 35.881 1.00 31.62 123 LEU A O 1
ATOM 992 N N . ASP A 1 124 ? 50.788 6.159 38.129 1.00 25.99 124 ASP A N 1
ATOM 993 C CA . ASP A 1 124 ? 51.641 7.351 38.247 1.00 27.38 124 ASP A CA 1
ATOM 994 C C . ASP A 1 124 ? 52.905 7.013 38.998 1.00 31.23 124 ASP A C 1
ATOM 995 O O . ASP A 1 124 ? 52.848 6.337 40.058 1.00 29.07 124 ASP A O 1
ATOM 1000 N N . PHE A 1 125 ? 54.064 7.443 38.510 1.00 27.95 125 PHE A N 1
ATOM 1001 C CA . PHE A 1 125 ? 55.341 7.138 39.209 1.00 30.23 125 PHE A CA 1
ATOM 1002 C C . PHE A 1 125 ? 56.143 8.422 39.239 1.00 28.43 125 PHE A C 1
ATOM 1003 O O . PHE A 1 125 ? 56.326 9.043 38.195 1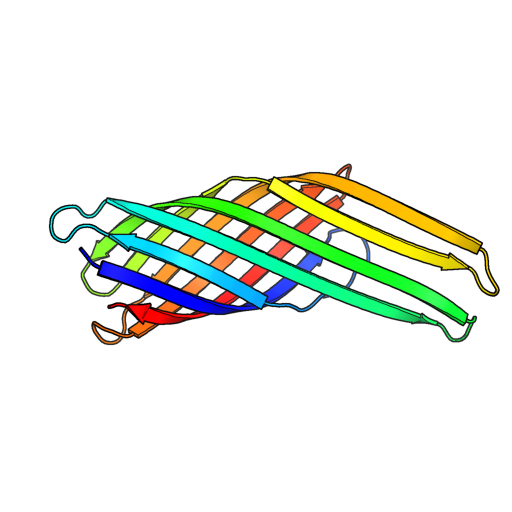.00 26.92 125 PHE A O 1
ATOM 1011 N N . SER A 1 126 ? 56.557 8.922 40.382 1.00 26.34 126 SER A N 1
ATOM 1012 C CA . SER A 1 126 ? 57.366 10.130 40.399 1.00 25.47 126 SER A CA 1
ATOM 1013 C C . SER A 1 126 ? 58.379 10.156 41.513 1.00 26.35 126 SER A C 1
ATOM 1014 O O . SER A 1 126 ? 58.379 9.319 42.391 1.00 27.30 126 SER A O 1
ATOM 1017 N N . TYR A 1 127 ? 59.304 11.143 41.422 1.00 23.55 127 TYR A N 1
ATOM 1018 C CA . TYR A 1 127 ? 60.327 11.329 42.466 1.00 26.69 127 TYR A CA 1
ATOM 1019 C C . TYR A 1 127 ? 60.248 12.793 42.814 1.00 30.43 127 TYR A C 1
ATOM 1020 O O . TYR A 1 127 ? 60.055 13.649 41.952 1.00 34.01 127 TYR A O 1
ATOM 1029 N N . GLU A 1 128 ? 60.512 13.103 44.064 1.00 24.61 128 GLU A N 1
ATOM 1030 C CA . GLU A 1 128 ? 60.470 14.501 44.497 1.00 28.09 128 GLU A CA 1
ATOM 1031 C C . GLU A 1 128 ? 61.721 14.697 45.349 1.00 28.45 128 GLU A C 1
ATOM 1032 O O . GLU A 1 128 ? 62.109 13.819 46.134 1.00 29.36 128 GLU A O 1
ATOM 1038 N N . GLN A 1 129 ? 62.293 15.874 45.235 1.00 29.15 129 GLN A N 1
ATOM 1039 C CA . GLN A 1 129 ? 63.505 16.228 45.977 1.00 36.10 129 GLN A CA 1
ATOM 1040 C C . GLN A 1 129 ? 63.354 17.587 46.622 1.00 31.42 129 GLN A C 1
ATOM 1041 O O . GLN A 1 129 ? 63.009 18.541 45.930 1.00 36.04 129 GLN A O 1
ATOM 1047 N N . SER A 1 130 ? 63.681 17.714 47.899 1.00 33.49 130 SER A N 1
ATOM 1048 C CA . SER A 1 130 ? 63.611 18.997 48.552 1.00 34.98 130 SER A CA 1
ATOM 1049 C C . SER A 1 130 ? 64.912 19.283 49.364 1.00 35.60 130 SER A C 1
ATOM 1050 O O . SER A 1 130 ? 65.543 18.346 49.819 1.00 39.55 130 SER A O 1
ATOM 1055 N N . ARG A 1 131 ? 65.222 20.559 49.517 1.00 35.13 131 ARG A N 1
ATOM 1056 C CA . ARG A 1 131 ? 66.398 20.916 50.364 1.00 41.85 131 ARG A CA 1
ATOM 1057 C C . ARG A 1 131 ? 65.844 21.831 51.469 1.00 35.06 131 ARG A C 1
ATOM 1058 O O . ARG A 1 131 ? 65.363 22.959 51.218 1.00 44.19 131 ARG A O 1
ATOM 1066 N N . ILE A 1 132 ? 65.769 21.319 52.685 1.00 42.35 132 ILE A N 1
ATOM 1067 C CA . ILE A 1 132 ? 65.253 22.105 53.793 1.00 43.58 132 ILE A CA 1
ATOM 1068 C C . ILE A 1 132 ? 66.439 22.327 54.761 1.00 49.66 132 ILE A C 1
ATOM 1069 O O . ILE A 1 132 ? 66.931 21.378 55.394 1.00 43.26 132 ILE A O 1
ATOM 1074 N N . ARG A 1 133 ? 66.844 23.602 54.778 1.00 51.45 133 ARG A N 1
ATOM 1075 C CA . ARG A 1 133 ? 68.042 23.989 55.544 1.00 60.08 133 ARG A CA 1
ATOM 1076 C C . ARG A 1 133 ? 69.212 23.205 54.930 1.00 58.12 133 ARG A C 1
ATOM 1077 O O . ARG A 1 133 ? 69.535 23.482 53.771 1.00 59.96 133 ARG A O 1
ATOM 1085 N N . SER A 1 134 ? 69.795 22.257 55.659 1.00 61.19 134 SER A N 1
ATOM 1086 C CA . SER A 1 134 ? 70.903 21.549 54.981 1.00 67.79 134 SER A CA 1
ATOM 1087 C C . SER A 1 134 ? 70.552 20.125 54.585 1.00 67.47 134 SER A C 1
ATOM 1088 O O . SER A 1 134 ? 71.284 19.536 53.766 1.00 67.83 134 SER A O 1
ATOM 1091 N N . VAL A 1 135 ? 69.401 1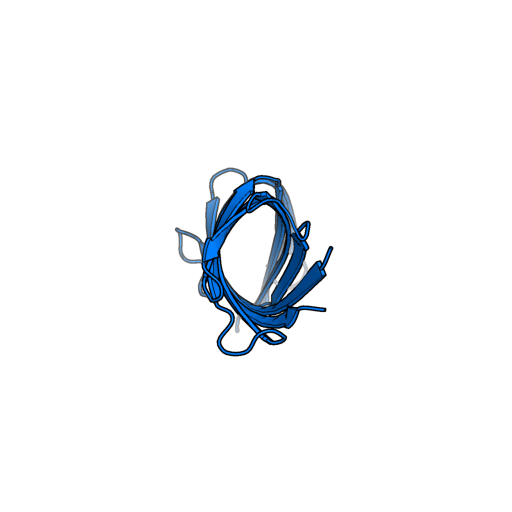9.617 55.045 1.00 61.93 135 VAL A N 1
ATOM 1092 C CA . VAL A 1 135 ? 69.021 18.241 54.721 1.00 60.16 135 VAL A CA 1
ATOM 1093 C C . VAL A 1 135 ? 68.327 18.117 53.370 1.00 56.48 135 VAL A C 1
ATOM 1094 O O . VAL A 1 135 ? 67.468 18.919 53.002 1.00 49.01 135 VAL A O 1
ATOM 1098 N N . ASP A 1 136 ? 68.748 17.097 52.624 1.00 55.34 136 ASP A N 1
ATOM 1099 C CA . ASP A 1 136 ? 68.210 16.800 51.316 1.00 54.11 136 ASP A CA 1
ATOM 1100 C C . ASP A 1 136 ? 67.236 15.615 51.441 1.00 53.63 136 ASP A C 1
ATOM 1101 O O . ASP A 1 136 ? 67.660 14.512 51.792 1.00 56.23 136 ASP A O 1
ATOM 1106 N N . VAL A 1 137 ? 65.950 15.873 51.162 1.00 42.47 137 VAL A N 1
ATOM 1107 C CA . VAL A 1 137 ? 64.951 14.766 51.323 1.00 39.63 137 VAL A CA 1
ATOM 1108 C C . VAL A 1 137 ? 64.554 14.235 49.944 1.00 36.24 137 VAL A C 1
ATOM 1109 O O . VAL A 1 137 ? 64.128 15.104 49.149 1.00 34.58 137 VAL A O 1
ATOM 1113 N N . GLY A 1 138 ? 64.701 12.918 49.696 1.00 38.75 138 GLY A N 1
ATOM 1114 C CA . GLY A 1 138 ? 64.256 12.413 48.394 1.00 38.25 138 GLY A CA 1
ATOM 1115 C C . GLY A 1 138 ? 63.040 11.514 48.642 1.00 37.46 138 GLY A C 1
ATOM 1116 O O . GLY A 1 138 ? 63.031 10.722 49.582 1.00 36.37 138 GLY A O 1
ATOM 1117 N N . THR A 1 139 ? 62.013 11.622 47.804 1.00 28.71 139 THR A N 1
ATOM 1118 C CA . THR A 1 139 ? 60.788 10.817 48.008 1.00 31.26 139 THR A CA 1
ATOM 1119 C C . THR A 1 139 ? 60.321 10.119 46.747 1.00 28.64 139 THR A C 1
ATOM 1120 O O . THR A 1 139 ? 60.285 10.820 45.712 1.00 32.06 139 THR A O 1
ATOM 1124 N N . TRP A 1 140 ? 60.115 8.821 46.807 1.00 26.94 140 TRP A N 1
ATOM 1125 C CA . TRP A 1 140 ? 59.631 8.094 45.618 1.00 28.21 140 TRP A CA 1
ATOM 1126 C C . TRP A 1 140 ? 58.116 7.908 45.835 1.00 29.56 140 TRP A C 1
ATOM 1127 O O . TRP A 1 140 ? 57.630 7.738 46.960 1.00 30.43 140 TRP A O 1
ATOM 1138 N N . ILE A 1 141 ? 57.401 7.940 44.736 1.00 27.08 141 ILE A N 1
ATOM 1139 C CA . ILE A 1 141 ? 55.933 7.850 44.722 1.00 25.96 141 ILE A CA 1
ATOM 1140 C C . ILE A 1 141 ? 55.437 6.898 43.682 1.00 29.50 141 ILE A C 1
ATOM 1141 O O . ILE A 1 141 ? 55.732 7.018 42.485 1.00 26.53 141 ILE A O 1
ATOM 1146 N N . ALA A 1 142 ? 54.447 6.082 44.059 1.00 28.82 142 ALA A N 1
ATOM 1147 C CA . ALA A 1 142 ? 53.799 5.187 43.049 1.00 32.23 142 ALA A CA 1
ATOM 1148 C C . ALA A 1 142 ? 52.282 5.332 43.305 1.00 32.54 142 ALA A C 1
ATOM 1149 O O . ALA A 1 142 ? 51.842 5.004 44.437 1.00 33.84 142 ALA A O 1
ATOM 1151 N N . GLY A 1 143 ? 51.550 5.876 42.362 1.00 32.52 143 GLY A N 1
ATOM 1152 C CA . GLY A 1 143 ? 50.098 6.080 42.619 1.00 32.94 143 GLY A CA 1
ATOM 1153 C C . GLY A 1 143 ? 49.261 5.510 41.532 1.00 34.79 143 GLY A C 1
ATOM 1154 O O . GLY A 1 143 ? 49.771 5.069 40.500 1.00 32.97 143 GLY A O 1
ATOM 1155 N N . VAL A 1 144 ? 47.936 5.518 41.681 1.00 30.09 144 VAL A N 1
ATOM 1156 C CA . VAL A 1 144 ? 47.003 5.036 40.725 1.00 28.70 144 VAL A CA 1
ATOM 1157 C C . VAL A 1 144 ? 45.691 5.931 40.805 1.00 22.04 144 VAL A C 1
ATOM 1158 O O . VAL A 1 144 ? 45.489 6.512 41.849 1.00 29.29 144 VAL A O 1
ATOM 1165 N N . GLY A 1 145 ? 44.952 5.923 39.721 1.00 29.72 145 GLY A N 1
ATOM 1166 C CA . GLY A 1 145 ? 43.702 6.742 39.793 1.00 34.54 145 GLY A CA 1
ATOM 1167 C C . GLY A 1 145 ? 42.981 6.665 38.474 1.00 33.01 145 GLY A C 1
ATOM 1168 O O . GLY A 1 145 ? 43.294 5.851 37.629 1.00 37.19 145 GLY A O 1
ATOM 1169 N N . TYR A 1 146 ? 41.991 7.570 38.310 1.00 34.79 146 TYR A N 1
ATOM 1170 C CA . TYR A 1 146 ? 41.191 7.645 37.130 1.00 33.78 146 TYR A CA 1
ATOM 1171 C C . TYR A 1 146 ? 41.377 8.964 36.357 1.00 31.71 146 TYR A C 1
ATOM 1172 O O . TYR A 1 146 ? 41.538 9.988 36.985 1.00 32.83 146 TYR A O 1
ATOM 1181 N N . ARG A 1 147 ? 41.150 8.884 35.086 1.00 31.64 147 ARG A N 1
ATOM 1182 C CA . ARG A 1 147 ? 41.126 9.983 34.152 1.00 29.58 147 ARG A CA 1
ATOM 1183 C C . ARG A 1 147 ? 39.593 10.061 33.765 1.00 33.43 147 ARG A C 1
ATOM 1184 O O . ARG A 1 147 ? 38.954 9.051 33.458 1.00 38.21 147 ARG A O 1
ATOM 1192 N N . PHE A 1 148 ? 39.085 11.285 33.859 1.00 31.08 148 PHE A N 1
ATOM 1193 C CA . PHE A 1 148 ? 37.670 11.485 33.566 1.00 36.40 148 PHE A CA 1
ATOM 1194 C C . PHE A 1 148 ? 37.389 12.873 32.994 1.00 39.78 148 PHE A C 1
ATOM 1195 O O . PHE A 1 148 ? 36.264 13.006 32.435 1.00 39.27 148 PHE A O 1
#

InterPro domains:
  IPR000758 Virulence-related outer membrane protein [PR00316] (45-57)
  IPR000758 Virulence-related outer membrane protein [PR00316] (85-108)
  IPR000758 Virulence-related outer membrane protein [PR00316] (132-153)
  IPR000758 Virulence-related outer membrane protein [PR00316] (159-170)
  IPR000758 Virulence-related outer membrane protein [PS00694] (46-54)
  IPR000758 Virulence-related outer membrane protein [PS00695] (163-171)
  IPR011250 Outer membrane protein/outer membrane enzyme PagP, beta-barrel [SSF56925] (27-171)
  IPR027385 Outer membrane protein, beta-barrel domain [PF13505] (9-171)
  IPR051723 Bacterial Outer Membrane Invasion-Related Protein [PTHR35892] (1-171)

CATH classification: 2.40.160.20

Organism: Escherichia coli (strain K12) (NCBI:txid83333)

GO terms:
  GO:0005515 protein binding (F, IPI)
  GO:0009279 cell outer membrane (C, IDA)